Protein AF-A0A8S0ZMK5-F1 (afdb_monomer_lite)

Sequence (96 aa):
MMVNTFPFCEESKLRDKVIWRCTSKKTNCKARIHMLGANVVAVKGMHNHPPRALCLPARRPNARKQTDAAPSAVTAPTPITITNIDALTIQSTEIE

Foldseek 3Di:
DADPLFDWDFPDDDPQWTKIATPPPVQPFGWIWIGGHPRTPDTDGDDPDDRCSVVDDPPDPPPPDDDDDDDDDDDDDDDDDDDDDDDDDDDDDDDD

Secondary structure (DSSP, 8-state):
-EETTEEEEEEEEETTEEEEEE--TTTT---EEEEETTEEEEEES---S--GGGG-------------------PPPPPPP---------------

Radius of gyration: 25.05 Å; chains: 1; bounding box: 62×39×73 Å

Organism: Arctia plantaginis (NCBI:txid874455)

pLDDT: mean 70.69, std 17.27, range [37.56, 93.81]

Structure (mmCIF, N/CA/C/O backbone):
data_AF-A0A8S0ZMK5-F1
#
_entry.id   AF-A0A8S0ZMK5-F1
#
loop_
_atom_site.group_PDB
_atom_site.id
_atom_site.type_symbol
_atom_site.label_atom_id
_atom_site.label_alt_id
_atom_site.label_comp_id
_atom_site.label_asym_id
_atom_site.label_entity_id
_atom_site.label_seq_id
_atom_site.pdbx_PDB_ins_code
_atom_site.Cartn_x
_atom_site.Cartn_y
_atom_site.Cartn_z
_atom_site.occupancy
_atom_site.B_iso_or_equiv
_atom_site.auth_seq_id
_atom_site.auth_comp_id
_atom_site.auth_asym_id
_atom_site.auth_atom_id
_atom_site.pdbx_PDB_model_num
ATOM 1 N N . MET A 1 1 ? 2.583 -4.743 5.146 1.00 71.44 1 MET A N 1
ATOM 2 C CA . MET A 1 1 ? 1.601 -5.798 4.810 1.00 71.44 1 MET A CA 1
ATOM 3 C C . MET A 1 1 ? 1.733 -6.165 3.339 1.00 71.44 1 MET A C 1
ATOM 5 O O . MET A 1 1 ? 2.214 -5.340 2.567 1.00 71.44 1 MET A O 1
ATOM 9 N N . MET A 1 2 ? 1.343 -7.378 2.952 1.00 77.25 2 MET A N 1
ATOM 10 C CA . MET A 1 2 ? 1.349 -7.826 1.558 1.00 77.25 2 MET A CA 1
ATOM 11 C C . MET A 1 2 ? -0.094 -8.047 1.114 1.00 77.25 2 MET A C 1
ATOM 13 O O . MET A 1 2 ? -0.809 -8.805 1.759 1.00 77.25 2 MET A O 1
ATOM 17 N N . VAL A 1 3 ? -0.528 -7.352 0.064 1.00 75.81 3 VAL A N 1
ATOM 18 C CA . VAL A 1 3 ? -1.901 -7.439 -0.461 1.00 75.81 3 VAL A CA 1
ATOM 19 C C . VAL A 1 3 ? -1.815 -7.551 -1.974 1.00 75.81 3 VAL A C 1
ATOM 21 O O . VAL A 1 3 ? -1.054 -6.807 -2.592 1.00 75.81 3 VAL A O 1
ATOM 24 N N . ASN A 1 4 ? -2.529 -8.512 -2.564 1.00 74.94 4 ASN A N 1
ATOM 25 C CA . ASN A 1 4 ? -2.494 -8.807 -4.002 1.00 74.94 4 ASN A CA 1
ATOM 26 C C . ASN A 1 4 ? -1.068 -8.869 -4.575 1.00 74.94 4 ASN A C 1
ATOM 28 O O . ASN A 1 4 ? -0.811 -8.342 -5.650 1.00 74.94 4 ASN A O 1
ATOM 32 N N . THR A 1 5 ? -0.118 -9.484 -3.857 1.00 77.38 5 THR A N 1
ATOM 33 C CA . THR A 1 5 ? 1.303 -9.606 -4.262 1.00 77.38 5 THR A CA 1
ATOM 34 C C . THR A 1 5 ? 2.089 -8.279 -4.338 1.00 77.38 5 THR A C 1
ATOM 36 O O . THR A 1 5 ? 3.231 -8.232 -4.802 1.00 77.38 5 THR A O 1
ATOM 39 N N . PHE A 1 6 ? 1.540 -7.187 -3.799 1.00 82.62 6 PHE A N 1
ATOM 40 C CA . PHE A 1 6 ? 2.217 -5.897 -3.683 1.00 82.62 6 PHE A CA 1
ATOM 41 C C . PHE A 1 6 ? 2.614 -5.593 -2.226 1.00 82.62 6 PHE A C 1
ATOM 43 O O . PHE A 1 6 ? 1.813 -5.790 -1.307 1.00 82.62 6 PHE A O 1
ATOM 50 N N . PRO A 1 7 ? 3.846 -5.102 -1.977 1.00 83.38 7 PRO A N 1
ATOM 51 C CA . PRO A 1 7 ? 4.269 -4.672 -0.649 1.00 83.38 7 PRO A CA 1
ATOM 52 C C . PRO A 1 7 ? 3.729 -3.275 -0.309 1.00 83.38 7 PRO A C 1
ATOM 54 O O . PRO A 1 7 ? 4.024 -2.285 -0.994 1.00 83.38 7 PRO A O 1
ATOM 57 N N . PHE A 1 8 ? 3.000 -3.185 0.801 1.00 84.88 8 PHE A N 1
ATOM 58 C CA . PHE A 1 8 ? 2.487 -1.940 1.365 1.00 84.88 8 PHE A CA 1
ATOM 59 C C . PHE A 1 8 ? 3.165 -1.597 2.699 1.00 84.88 8 PHE A C 1
ATOM 61 O O . PHE A 1 8 ? 3.350 -2.470 3.556 1.00 84.88 8 PHE A O 1
ATOM 68 N N . CYS A 1 9 ? 3.476 -0.314 2.888 1.00 85.88 9 CYS A N 1
ATOM 69 C CA . CYS A 1 9 ? 3.891 0.264 4.166 1.00 85.88 9 CYS A CA 1
ATOM 70 C C . CYS A 1 9 ? 2.722 1.012 4.798 1.00 85.88 9 CYS A C 1
ATOM 72 O O . CYS A 1 9 ? 1.886 1.571 4.088 1.00 85.88 9 CYS A O 1
ATOM 74 N N . GLU A 1 10 ? 2.690 1.027 6.124 1.00 89.38 10 GLU A N 1
ATOM 75 C CA . GLU A 1 10 ? 1.754 1.845 6.885 1.00 89.38 10 GLU A CA 1
ATOM 76 C C . GLU A 1 10 ? 2.087 3.325 6.633 1.00 89.38 10 GLU A C 1
ATOM 78 O O . GLU A 1 10 ? 3.218 3.75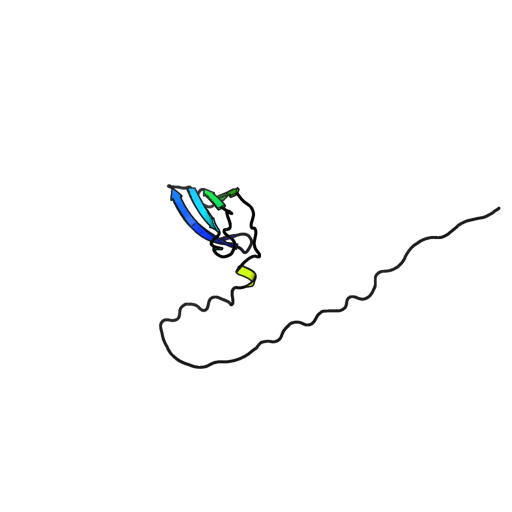7 6.850 1.00 89.38 10 GLU A O 1
ATOM 83 N N . GLU A 1 11 ? 1.135 4.068 6.068 1.00 88.69 11 GLU A N 1
ATOM 84 C CA . GLU A 1 11 ? 1.231 5.514 5.834 1.00 88.69 11 GLU A CA 1
ATOM 85 C C . GLU A 1 11 ? 0.798 6.269 7.091 1.00 88.69 11 GLU A C 1
ATOM 87 O O . GLU A 1 11 ? 1.479 7.195 7.522 1.00 88.69 11 GLU A O 1
ATOM 92 N N . SER A 1 12 ? -0.317 5.859 7.695 1.00 88.94 12 SER A N 1
ATOM 93 C CA . SER A 1 12 ? -0.796 6.416 8.957 1.00 88.94 12 SER A CA 1
ATOM 94 C C . SER A 1 12 ? -1.770 5.471 9.652 1.00 88.94 12 SER A C 1
ATOM 96 O O . SER A 1 12 ? -2.487 4.701 9.009 1.00 88.94 12 SER A O 1
ATOM 98 N N . LYS A 1 13 ? -1.822 5.557 10.981 1.00 91.50 13 LYS A N 1
ATOM 99 C CA . LYS A 1 13 ? -2.754 4.813 11.824 1.00 91.50 13 LYS A CA 1
ATOM 100 C C . LYS A 1 13 ? -3.502 5.786 12.727 1.00 91.50 13 LYS A C 1
ATOM 102 O O . LYS A 1 13 ? -2.894 6.485 13.530 1.00 91.50 13 LYS A O 1
ATOM 107 N N . LEU A 1 14 ? -4.821 5.840 12.578 1.00 90.31 14 LEU A N 1
ATOM 108 C CA . LEU A 1 14 ? -5.717 6.697 13.345 1.00 90.31 14 LEU A CA 1
ATOM 109 C C . LEU A 1 14 ? -6.771 5.839 14.046 1.00 90.31 14 LEU A C 1
ATOM 111 O O . LEU A 1 14 ? -7.726 5.408 13.405 1.00 90.31 14 LEU A O 1
ATOM 115 N N . ARG A 1 15 ? -6.607 5.636 15.362 1.00 89.19 15 ARG A N 1
ATOM 116 C CA . ARG A 1 15 ? -7.451 4.750 16.188 1.00 89.19 15 ARG A CA 1
ATOM 117 C C . ARG A 1 15 ? -7.620 3.385 15.506 1.00 89.19 15 ARG A C 1
ATOM 119 O O . ARG A 1 15 ? -6.652 2.630 15.427 1.00 89.19 15 ARG A O 1
ATOM 126 N N . ASP A 1 16 ? -8.796 3.125 14.946 1.00 91.88 16 ASP A N 1
ATOM 127 C CA . ASP A 1 16 ? -9.144 1.877 14.270 1.00 91.88 16 ASP A CA 1
ATOM 128 C C . ASP A 1 16 ? -8.822 1.886 12.773 1.00 91.88 16 ASP A C 1
ATOM 130 O O . ASP A 1 16 ? -8.772 0.834 12.149 1.00 91.88 16 ASP A O 1
ATOM 134 N N . LYS A 1 17 ? -8.583 3.048 12.161 1.00 92.44 17 LYS A N 1
ATOM 135 C CA . LYS A 1 17 ? -8.305 3.161 10.728 1.00 92.44 17 LYS A CA 1
ATOM 136 C C . LYS A 1 17 ? -6.804 3.130 10.451 1.00 92.44 17 LYS A C 1
ATOM 138 O O . LYS A 1 17 ? -6.062 3.972 10.947 1.00 92.44 17 LYS A O 1
ATOM 143 N N . VAL A 1 18 ? -6.357 2.240 9.572 1.00 92.00 18 VAL A N 1
ATOM 144 C CA . VAL A 1 18 ? -4.971 2.184 9.089 1.00 92.00 18 VAL A CA 1
ATOM 145 C C . VAL A 1 18 ? -4.939 2.445 7.589 1.00 92.00 18 VAL A C 1
ATOM 147 O O . VAL A 1 18 ? -5.613 1.768 6.815 1.00 92.00 18 VAL A O 1
ATOM 150 N N . ILE A 1 19 ? -4.157 3.429 7.160 1.00 90.94 19 ILE A N 1
ATOM 151 C CA . ILE A 1 19 ? -3.913 3.725 5.751 1.00 90.94 19 ILE A CA 1
ATOM 152 C C . ILE A 1 19 ? -2.573 3.116 5.366 1.00 90.94 19 ILE A C 1
ATOM 154 O O . ILE A 1 19 ? -1.552 3.358 6.003 1.00 90.94 19 ILE A O 1
ATOM 158 N N . TRP A 1 20 ? -2.579 2.345 4.291 1.00 90.00 20 TRP A N 1
ATOM 159 C CA . TRP A 1 20 ? -1.415 1.691 3.722 1.00 90.00 20 TRP A CA 1
ATOM 160 C C . TRP A 1 20 ? -1.133 2.260 2.342 1.00 90.00 20 TRP A C 1
ATOM 162 O O . TRP A 1 20 ? -2.054 2.447 1.549 1.00 90.00 20 TRP A 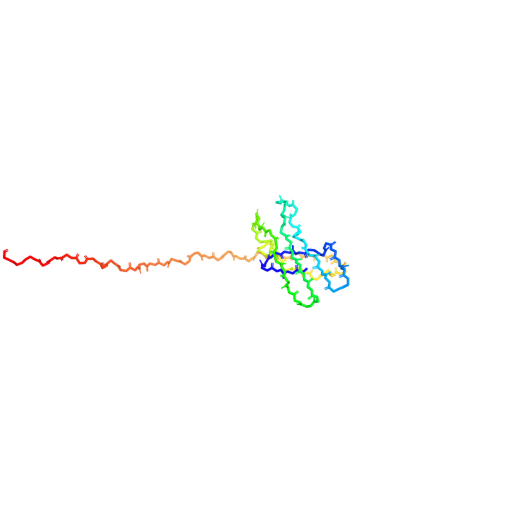O 1
ATOM 172 N N . ARG A 1 21 ? 0.142 2.474 2.021 1.00 90.25 21 ARG A N 1
ATOM 173 C CA . ARG A 1 21 ? 0.593 2.955 0.711 1.00 90.25 21 ARG A CA 1
ATOM 174 C C . ARG A 1 21 ? 1.548 1.964 0.071 1.00 90.25 21 ARG A C 1
ATOM 176 O O . ARG A 1 21 ? 2.380 1.355 0.748 1.00 90.25 21 ARG A O 1
ATOM 183 N N . CYS A 1 22 ? 1.446 1.813 -1.246 1.00 88.50 22 CYS A N 1
ATOM 184 C CA . CYS A 1 22 ? 2.389 0.996 -1.994 1.00 88.50 22 CYS A CA 1
ATOM 185 C C . CYS A 1 22 ? 3.824 1.533 -1.838 1.00 88.50 22 CYS A C 1
ATOM 187 O O . CYS A 1 22 ? 4.077 2.736 -1.904 1.00 88.50 22 CYS A O 1
ATOM 189 N N . THR A 1 23 ? 4.778 0.623 -1.648 1.00 83.75 23 THR A N 1
ATOM 190 C CA . THR A 1 23 ? 6.200 0.951 -1.421 1.00 83.75 23 THR A CA 1
ATOM 191 C C . THR A 1 23 ? 7.031 1.068 -2.699 1.00 83.75 23 THR A C 1
ATOM 193 O O . THR A 1 23 ? 8.233 1.336 -2.636 1.00 83.75 23 THR A O 1
ATOM 196 N N . SER A 1 24 ? 6.422 0.874 -3.873 1.00 82.81 24 SER A N 1
ATOM 197 C CA . SER A 1 24 ? 7.137 0.908 -5.151 1.00 82.81 24 SER A CA 1
ATOM 198 C C . SER A 1 24 ? 7.590 2.327 -5.513 1.00 82.81 24 SER A C 1
ATOM 200 O O . SER A 1 24 ? 6.841 3.117 -6.088 1.00 82.81 24 SER A O 1
ATOM 202 N N . LYS A 1 25 ? 8.849 2.648 -5.182 1.00 73.12 25 LYS A N 1
ATOM 203 C CA . LYS A 1 25 ? 9.484 3.940 -5.504 1.00 73.12 25 LYS A CA 1
ATOM 204 C C . LYS A 1 25 ? 9.821 4.091 -6.991 1.00 73.12 25 LYS A C 1
ATOM 206 O O . LYS A 1 25 ? 9.756 5.199 -7.505 1.00 73.12 25 LYS A O 1
ATOM 211 N N . LYS A 1 26 ? 10.136 2.991 -7.689 1.00 73.75 26 LYS A N 1
ATOM 212 C CA . LYS A 1 26 ? 10.531 3.015 -9.113 1.00 73.75 26 LYS A CA 1
ATOM 213 C C . LYS A 1 26 ? 9.433 3.551 -10.034 1.00 73.75 26 LYS A C 1
ATOM 215 O O . LYS A 1 26 ? 9.744 4.117 -11.069 1.00 73.75 26 LYS A O 1
ATOM 220 N N . THR A 1 27 ? 8.169 3.371 -9.662 1.00 77.69 27 THR A N 1
ATOM 221 C CA . THR A 1 27 ? 7.023 3.639 -10.544 1.00 77.69 27 THR A CA 1
ATOM 222 C C . THR A 1 27 ? 6.051 4.669 -9.975 1.00 77.69 27 THR A C 1
ATOM 224 O O . THR A 1 27 ? 4.935 4.776 -10.473 1.00 77.69 27 THR A O 1
ATOM 227 N N . ASN A 1 28 ? 6.440 5.390 -8.910 1.00 79.31 28 ASN A N 1
ATOM 228 C CA . ASN A 1 28 ? 5.598 6.385 -8.231 1.00 79.31 28 ASN A CA 1
ATOM 229 C C . ASN A 1 28 ? 4.146 5.896 -8.021 1.00 79.31 28 ASN A C 1
ATOM 231 O O . ASN A 1 28 ? 3.173 6.587 -8.325 1.00 79.31 28 ASN A O 1
ATOM 235 N N . CYS A 1 29 ? 3.991 4.657 -7.540 1.00 86.88 29 CYS A N 1
ATOM 236 C CA . CYS A 1 29 ? 2.674 4.041 -7.416 1.00 86.88 29 CYS A CA 1
ATOM 237 C C . CYS A 1 29 ? 1.806 4.795 -6.397 1.00 86.88 29 CYS A C 1
ATOM 239 O O . CYS A 1 29 ? 2.219 5.018 -5.258 1.00 86.88 29 CYS A O 1
ATOM 241 N N . LYS A 1 30 ? 0.581 5.153 -6.802 1.00 88.62 30 LYS A N 1
ATOM 242 C CA . LYS A 1 30 ? -0.397 5.878 -5.972 1.00 88.62 30 LYS A CA 1
ATOM 243 C C . LYS A 1 30 ? -1.442 4.958 -5.323 1.00 88.62 30 LYS A C 1
ATOM 245 O O . LYS A 1 30 ? -2.434 5.453 -4.794 1.00 88.62 30 LYS A O 1
ATOM 250 N N . ALA A 1 31 ? -1.235 3.641 -5.371 1.00 89.25 31 ALA A N 1
ATOM 251 C CA . ALA A 1 31 ? -2.138 2.675 -4.755 1.00 89.25 31 ALA A CA 1
ATOM 252 C C . ALA A 1 31 ? -2.108 2.788 -3.222 1.00 89.25 31 ALA A C 1
ATOM 254 O O . ALA A 1 31 ? -1.037 2.827 -2.599 1.00 89.25 31 ALA A O 1
ATOM 255 N N . ARG A 1 32 ? -3.299 2.830 -2.627 1.00 91.69 32 ARG A N 1
ATOM 256 C CA . ARG A 1 32 ? -3.559 2.976 -1.197 1.00 91.69 32 ARG A CA 1
ATOM 257 C C . ARG A 1 32 ? -4.628 1.989 -0.742 1.00 91.69 32 ARG A C 1
ATOM 259 O O . ARG A 1 32 ? -5.569 1.711 -1.477 1.00 91.69 32 ARG A O 1
ATOM 266 N N . ILE A 1 33 ? -4.512 1.505 0.486 1.00 92.12 33 ILE A N 1
ATOM 267 C CA . ILE A 1 33 ? -5.502 0.630 1.119 1.00 92.12 33 ILE A CA 1
ATOM 268 C C . ILE A 1 33 ? -5.910 1.254 2.445 1.00 92.12 33 ILE A C 1
ATOM 270 O O . ILE A 1 33 ? -5.061 1.658 3.235 1.00 92.12 33 ILE A O 1
ATOM 274 N N . HIS A 1 34 ? -7.208 1.350 2.690 1.00 92.62 34 HIS A N 1
ATOM 275 C CA . HIS A 1 34 ? -7.773 1.769 3.961 1.00 92.62 34 HIS A CA 1
ATOM 276 C C . HIS A 1 34 ? -8.309 0.535 4.675 1.00 92.62 34 HIS A C 1
ATOM 278 O O . HIS A 1 34 ? -9.242 -0.112 4.199 1.00 92.62 34 HIS A O 1
ATOM 284 N N . MET A 1 35 ? -7.726 0.232 5.824 1.00 91.62 35 MET A N 1
ATOM 285 C CA . MET A 1 35 ? -8.212 -0.789 6.741 1.00 91.62 35 MET A CA 1
ATOM 286 C C . MET A 1 35 ? -8.904 -0.125 7.927 1.00 91.62 35 MET A C 1
ATOM 288 O O . MET A 1 35 ? -8.516 0.972 8.328 1.00 91.62 35 MET A O 1
ATOM 292 N N . LEU A 1 36 ? -9.919 -0.783 8.474 1.00 93.81 36 LEU A N 1
ATOM 293 C CA . LEU A 1 36 ? -10.598 -0.414 9.709 1.00 93.81 36 LEU A CA 1
ATOM 294 C C . LEU A 1 36 ? -10.649 -1.654 10.610 1.00 93.81 36 LEU A C 1
ATOM 296 O O . LEU A 1 36 ? -11.318 -2.641 10.298 1.00 93.81 36 LEU A O 1
ATOM 300 N N . GLY A 1 37 ? -9.876 -1.635 11.692 1.00 87.88 37 GLY A N 1
ATOM 301 C CA . GLY A 1 37 ? -9.602 -2.797 12.527 1.00 87.88 37 GLY A CA 1
ATOM 302 C C . GLY A 1 37 ? -8.921 -3.902 11.718 1.00 87.88 37 GLY A C 1
ATOM 303 O O . GLY A 1 37 ? -7.844 -3.702 11.157 1.00 87.88 37 GLY A O 1
ATOM 304 N N . ALA A 1 38 ? -9.575 -5.061 11.643 1.00 86.25 38 ALA A N 1
ATOM 305 C CA . ALA A 1 38 ? -9.131 -6.212 10.856 1.00 86.25 38 ALA A CA 1
ATOM 306 C C . ALA A 1 38 ? -9.696 -6.239 9.421 1.00 86.25 38 ALA A C 1
ATOM 308 O O . ALA A 1 38 ? -9.329 -7.113 8.639 1.00 86.25 38 ALA A O 1
ATOM 309 N N . ASN A 1 39 ? -10.581 -5.301 9.063 1.00 88.56 39 ASN A N 1
ATOM 310 C CA . ASN A 1 39 ? -11.302 -5.321 7.793 1.00 88.56 39 ASN A CA 1
ATOM 311 C C . ASN A 1 39 ? -10.714 -4.330 6.787 1.00 88.56 39 ASN A C 1
ATOM 313 O O . ASN A 1 39 ? -10.370 -3.197 7.126 1.00 88.56 39 ASN A O 1
ATOM 317 N N . VAL A 1 40 ? -10.649 -4.730 5.518 1.00 89.25 40 VAL A N 1
ATOM 318 C CA . VAL A 1 40 ? -10.296 -3.827 4.416 1.00 89.25 40 VAL A CA 1
ATOM 319 C C . VAL A 1 40 ? -11.558 -3.093 3.973 1.00 89.25 40 VAL A C 1
ATOM 321 O O . VAL A 1 40 ? -12.499 -3.716 3.498 1.00 89.25 40 VAL A O 1
ATOM 324 N N . VAL A 1 41 ? -11.579 -1.768 4.124 1.00 92.06 41 VAL A N 1
ATOM 325 C CA . VAL A 1 41 ? -12.759 -0.940 3.812 1.00 92.06 41 VAL A CA 1
ATOM 326 C C . VAL A 1 41 ? -12.671 -0.336 2.416 1.00 92.06 41 VAL A C 1
ATOM 328 O O . VAL A 1 41 ? -13.687 -0.170 1.750 1.00 92.06 41 VAL A O 1
ATOM 331 N N . ALA A 1 42 ? -11.468 0.007 1.951 1.00 89.31 42 ALA A N 1
ATOM 332 C CA . ALA A 1 42 ? -11.292 0.539 0.604 1.00 89.31 42 ALA A CA 1
ATOM 333 C C . ALA A 1 42 ? -9.905 0.240 0.039 1.00 89.31 42 ALA A C 1
ATOM 335 O O . ALA A 1 42 ? -8.897 0.373 0.732 1.00 89.31 42 ALA A O 1
ATOM 336 N N . VAL A 1 43 ? -9.848 -0.067 -1.254 1.00 90.06 43 VAL A N 1
ATOM 337 C CA . VAL A 1 43 ? -8.612 -0.118 -2.042 1.00 90.06 43 VAL A CA 1
ATOM 338 C C . VAL A 1 43 ? -8.727 0.962 -3.111 1.00 90.06 43 VAL A C 1
ATOM 340 O O . VAL A 1 43 ? -9.645 0.939 -3.924 1.00 90.06 43 VAL A O 1
ATOM 343 N N . LYS A 1 44 ? -7.841 1.958 -3.072 1.00 88.38 44 LYS A N 1
ATOM 344 C CA . LYS A 1 44 ? -7.870 3.122 -3.963 1.00 88.38 44 LYS A CA 1
ATOM 345 C C . LYS A 1 44 ? -6.606 3.188 -4.808 1.00 88.38 44 LYS A C 1
ATOM 347 O O . LYS A 1 44 ? -5.498 3.080 -4.294 1.00 88.38 44 LYS A O 1
ATOM 352 N N . GLY A 1 45 ? -6.781 3.498 -6.088 1.00 85.31 45 GLY A N 1
ATOM 353 C CA . GLY A 1 45 ? -5.686 3.661 -7.040 1.00 85.31 45 GLY A CA 1
ATOM 354 C C . GLY A 1 45 ? -5.277 2.347 -7.701 1.00 85.31 45 GLY A C 1
ATOM 355 O O . GLY A 1 45 ? -5.575 1.264 -7.209 1.00 85.31 45 GLY A O 1
ATOM 356 N N . MET A 1 46 ? -4.596 2.469 -8.838 1.00 82.81 46 MET A N 1
ATOM 357 C CA . MET A 1 46 ? -4.178 1.343 -9.667 1.00 82.81 46 MET A CA 1
ATOM 358 C C . MET A 1 46 ? -2.659 1.175 -9.620 1.00 82.81 46 MET A C 1
ATOM 360 O O . MET A 1 46 ? -1.903 2.153 -9.573 1.00 82.81 46 MET A O 1
ATOM 364 N N . HIS A 1 47 ? -2.204 -0.076 -9.621 1.00 86.50 47 HIS A N 1
ATOM 365 C CA . HIS A 1 47 ? -0.788 -0.387 -9.736 1.00 86.50 47 HIS A CA 1
ATOM 366 C C . HIS A 1 47 ? -0.344 -0.197 -11.186 1.00 86.50 47 HIS A C 1
ATOM 368 O O . HIS A 1 47 ? -0.792 -0.909 -12.072 1.00 86.50 47 HIS A O 1
ATOM 374 N N . ASN A 1 48 ? 0.561 0.753 -11.420 1.00 83.31 48 ASN A N 1
ATOM 375 C CA . ASN A 1 48 ? 1.201 0.957 -12.723 1.00 83.31 48 ASN A CA 1
ATOM 376 C C . ASN A 1 48 ? 2.559 0.236 -12.806 1.00 83.31 48 ASN A C 1
ATOM 378 O O . ASN A 1 48 ? 3.549 0.788 -13.281 1.00 83.31 48 ASN A O 1
ATOM 382 N N . HIS A 1 49 ? 2.669 -0.937 -12.186 1.00 84.12 49 HIS A N 1
ATOM 383 C CA . HIS A 1 49 ? 3.918 -1.687 -12.149 1.00 84.12 49 HIS A CA 1
ATOM 384 C C . HIS A 1 49 ? 3.676 -3.160 -11.849 1.00 84.12 49 HIS A C 1
ATOM 386 O O . HIS A 1 49 ? 2.700 -3.488 -11.170 1.00 84.12 49 HIS A O 1
ATOM 392 N N . PRO A 1 50 ? 4.592 -4.043 -12.279 1.00 77.56 50 PRO A N 1
ATOM 393 C CA . PRO A 1 50 ? 4.508 -5.450 -11.939 1.00 77.56 50 PRO A CA 1
ATOM 394 C C . PRO A 1 50 ? 4.680 -5.673 -10.422 1.00 77.56 50 PRO A C 1
ATOM 396 O O . PRO A 1 50 ? 5.374 -4.892 -9.745 1.00 77.56 50 PRO A O 1
ATOM 399 N N . PRO A 1 51 ? 4.060 -6.726 -9.858 1.00 73.31 51 PRO A N 1
ATOM 400 C CA . PRO A 1 51 ? 4.181 -7.048 -8.445 1.00 73.31 51 PRO A CA 1
ATOM 401 C C . PRO A 1 51 ? 5.613 -7.382 -8.049 1.00 73.31 51 PRO A C 1
ATOM 403 O O . PRO A 1 51 ? 6.245 -8.289 -8.585 1.00 73.31 51 PRO A O 1
ATOM 406 N N . ARG A 1 52 ? 6.125 -6.669 -7.042 1.00 66.25 52 ARG A N 1
ATOM 407 C CA . ARG A 1 52 ? 7.497 -6.867 -6.553 1.00 66.25 52 ARG A CA 1
ATOM 408 C C . ARG A 1 52 ? 7.679 -8.211 -5.840 1.00 66.25 52 ARG A C 1
ATOM 410 O O . ARG A 1 52 ? 8.816 -8.638 -5.686 1.00 66.25 52 ARG A O 1
ATOM 417 N N . ALA A 1 53 ? 6.590 -8.864 -5.417 1.00 59.03 53 ALA A N 1
ATOM 418 C CA . ALA A 1 53 ? 6.603 -10.201 -4.817 1.00 59.03 53 ALA A CA 1
ATOM 419 C C . ALA A 1 53 ? 7.134 -11.287 -5.753 1.00 59.03 53 ALA A C 1
ATOM 421 O O . ALA A 1 53 ? 7.756 -12.227 -5.279 1.00 59.03 53 ALA A O 1
ATOM 422 N N . LEU A 1 54 ? 6.945 -11.121 -7.065 1.00 52.91 54 LEU A N 1
ATOM 423 C CA . LEU A 1 54 ? 7.543 -11.995 -8.078 1.00 52.91 54 LEU A CA 1
ATOM 424 C C . LEU A 1 54 ? 9.070 -11.800 -8.173 1.00 52.91 54 LEU A C 1
ATOM 426 O O . LEU A 1 54 ? 9.758 -12.574 -8.824 1.00 52.91 54 LEU A O 1
ATOM 430 N N . CYS A 1 55 ? 9.612 -10.773 -7.506 1.00 47.34 55 CYS A N 1
ATOM 431 C CA . CYS A 1 55 ? 11.035 -10.444 -7.449 1.00 47.34 55 CYS A CA 1
ATOM 432 C C . CYS A 1 55 ? 11.575 -10.387 -6.007 1.00 47.34 55 CYS A C 1
ATOM 434 O O . CYS A 1 55 ? 12.518 -9.639 -5.731 1.00 47.34 55 CYS A O 1
ATOM 436 N N . LEU A 1 56 ? 10.976 -11.123 -5.066 1.00 51.34 56 LEU A N 1
ATOM 437 C CA . LEU A 1 56 ? 11.584 -11.357 -3.756 1.00 51.34 56 LEU A CA 1
ATOM 438 C C . LEU A 1 56 ? 12.214 -12.756 -3.757 1.00 51.34 56 LEU A C 1
ATOM 440 O O . LEU A 1 56 ? 11.472 -13.729 -3.626 1.00 51.34 56 LEU A O 1
ATOM 444 N N . PRO A 1 57 ? 13.552 -12.909 -3.845 1.00 46.44 57 PRO A N 1
ATOM 445 C CA . PRO A 1 57 ? 14.152 -14.108 -3.279 1.00 46.44 57 PRO A CA 1
ATOM 446 C C . PRO A 1 57 ? 13.756 -14.139 -1.800 1.00 46.44 57 PRO A C 1
ATOM 448 O O . PRO A 1 57 ? 13.771 -13.095 -1.136 1.00 46.44 57 PRO A O 1
ATOM 451 N N . ALA A 1 58 ? 13.326 -15.310 -1.320 1.00 51.81 58 ALA A N 1
ATOM 452 C CA . ALA A 1 58 ? 12.884 -15.536 0.050 1.00 51.81 58 ALA A CA 1
ATOM 453 C C . ALA A 1 58 ? 13.751 -14.731 1.023 1.00 51.81 58 ALA A C 1
ATOM 455 O O . ALA A 1 58 ? 14.976 -14.864 1.037 1.00 51.81 58 ALA A O 1
ATOM 456 N N . ARG A 1 59 ? 13.117 -13.835 1.788 1.00 54.16 59 ARG A N 1
ATOM 457 C CA . ARG A 1 59 ? 13.790 -13.022 2.798 1.00 54.16 59 ARG A CA 1
ATOM 458 C C . ARG A 1 59 ? 14.490 -13.983 3.755 1.00 54.16 59 ARG A C 1
ATOM 460 O O . ARG A 1 59 ? 13.840 -14.526 4.643 1.00 54.16 59 ARG A O 1
ATOM 467 N N . ARG A 1 60 ? 15.801 -14.191 3.578 1.00 58.81 60 ARG A N 1
ATOM 468 C CA . ARG A 1 60 ? 16.629 -14.835 4.597 1.00 58.81 60 ARG A CA 1
ATOM 469 C C . ARG A 1 60 ? 16.381 -14.046 5.885 1.00 58.81 60 ARG A C 1
ATOM 471 O O . ARG A 1 60 ? 16.469 -12.811 5.844 1.00 58.81 60 ARG A O 1
ATOM 478 N N . PRO A 1 61 ? 15.977 -14.695 6.993 1.00 48.62 61 PRO A N 1
ATOM 479 C CA . PRO A 1 61 ? 15.889 -13.999 8.262 1.00 48.62 61 PRO A CA 1
ATOM 480 C C . PRO A 1 61 ? 17.241 -13.335 8.487 1.00 48.62 61 PRO A C 1
ATOM 482 O O . PRO A 1 61 ? 18.277 -13.917 8.173 1.00 48.62 61 PRO A O 1
ATOM 485 N N . ASN A 1 62 ? 17.206 -12.080 8.927 1.00 48.44 62 ASN A N 1
ATOM 486 C CA . ASN A 1 62 ? 18.382 -11.297 9.263 1.00 48.44 62 ASN A CA 1
ATOM 487 C C . ASN A 1 62 ? 19.116 -12.018 10.404 1.00 48.44 62 ASN A C 1
ATOM 489 O O . ASN A 1 62 ? 18.901 -11.714 11.576 1.00 48.44 62 ASN A O 1
ATOM 493 N N . ALA A 1 63 ? 19.910 -13.031 10.058 1.00 51.47 63 ALA A N 1
ATOM 494 C CA . ALA A 1 63 ? 20.875 -13.640 10.935 1.00 51.47 63 ALA A CA 1
ATOM 495 C C . ALA A 1 63 ? 21.864 -12.525 11.235 1.00 51.47 63 ALA A C 1
ATOM 497 O O . ALA A 1 63 ? 22.546 -12.002 10.349 1.00 51.47 63 ALA A O 1
ATOM 498 N N . ARG A 1 64 ? 21.861 -12.104 12.499 1.00 53.41 64 ARG A N 1
ATOM 499 C CA . ARG A 1 64 ? 22.979 -11.378 13.084 1.00 53.41 64 ARG A CA 1
ATOM 500 C C . ARG A 1 64 ? 24.260 -12.030 12.558 1.00 53.41 64 ARG A C 1
ATOM 502 O O . ARG A 1 64 ? 24.359 -13.243 12.662 1.00 53.41 64 ARG A O 1
ATOM 509 N N . LYS A 1 65 ? 25.131 -11.205 11.958 1.00 48.84 65 LYS A N 1
ATOM 510 C CA . LYS A 1 65 ? 26.557 -11.421 11.6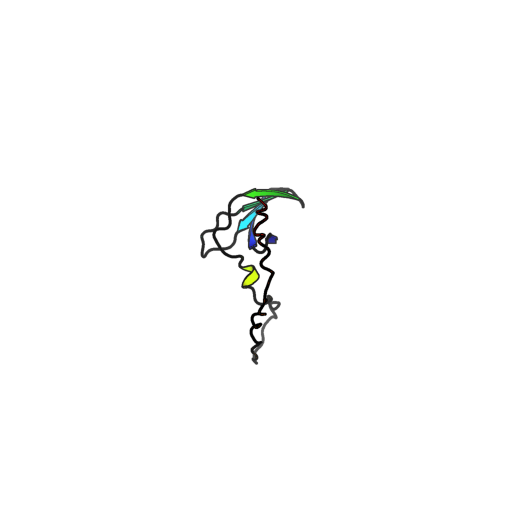47 1.00 48.84 65 LYS A CA 1
ATOM 511 C C . LYS A 1 65 ? 27.002 -12.886 11.591 1.00 48.84 65 LYS A C 1
ATOM 513 O O . LYS A 1 65 ? 27.005 -13.516 12.636 1.00 48.84 65 LYS A O 1
ATOM 518 N N . GLN A 1 66 ? 27.545 -13.321 10.447 1.00 39.16 66 GLN A N 1
ATOM 519 C CA . GLN A 1 66 ? 28.929 -13.826 10.334 1.00 39.16 66 GLN A CA 1
ATOM 520 C C . GLN A 1 66 ? 29.162 -14.527 8.978 1.00 39.16 66 GLN A C 1
ATOM 522 O O . GLN A 1 66 ? 28.349 -15.317 8.520 1.00 39.16 66 GLN A O 1
ATOM 527 N N . THR A 1 67 ? 30.242 -14.083 8.333 1.00 43.00 67 THR A N 1
ATOM 528 C CA . THR A 1 67 ? 31.101 -14.669 7.285 1.00 43.00 67 THR A CA 1
ATOM 529 C C . THR A 1 67 ? 30.724 -15.971 6.553 1.00 43.00 67 THR A C 1
ATOM 531 O O . THR A 1 67 ? 30.477 -16.996 7.174 1.00 43.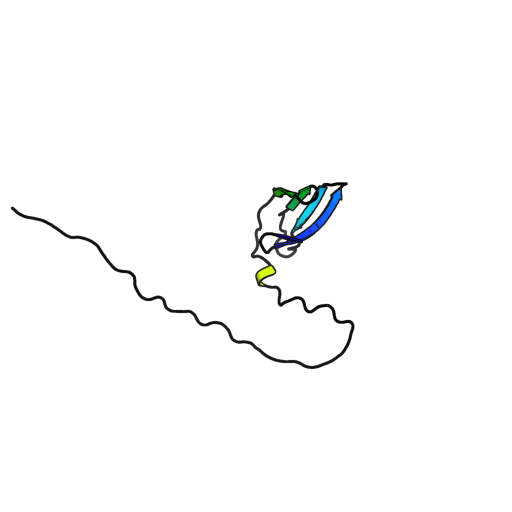00 67 THR A O 1
ATOM 534 N N . ASP A 1 68 ? 30.965 -15.894 5.237 1.00 47.97 68 ASP A N 1
ATOM 535 C CA . ASP A 1 68 ? 31.469 -16.925 4.311 1.00 47.97 68 ASP A CA 1
ATOM 536 C C . ASP A 1 68 ? 30.515 -17.959 3.668 1.00 47.97 68 ASP A C 1
ATOM 538 O O . ASP A 1 68 ? 29.543 -18.422 4.255 1.00 47.97 68 ASP A O 1
ATOM 542 N N . ALA A 1 69 ? 30.889 -18.294 2.425 1.00 37.56 69 ALA A N 1
ATOM 543 C CA . ALA A 1 69 ? 30.481 -19.399 1.555 1.00 37.56 69 ALA A CA 1
ATOM 544 C C . ALA A 1 69 ? 29.172 -19.295 0.728 1.00 37.56 69 ALA A C 1
ATOM 546 O O . ALA A 1 69 ? 28.042 -19.396 1.206 1.00 37.56 69 ALA A O 1
ATOM 547 N N . ALA A 1 70 ? 29.381 -19.167 -0.590 1.00 41.78 70 ALA A N 1
ATOM 548 C CA . ALA A 1 70 ? 28.487 -19.549 -1.697 1.00 41.78 70 ALA A CA 1
ATOM 549 C C . ALA A 1 70 ? 28.272 -21.098 -1.729 1.00 41.78 70 ALA A C 1
ATOM 551 O O . ALA A 1 70 ? 28.818 -21.757 -0.846 1.00 41.78 70 ALA A O 1
ATOM 552 N N . PRO A 1 71 ? 27.598 -21.748 -2.717 1.00 57.31 71 PRO A N 1
ATOM 553 C CA . PRO A 1 71 ? 27.005 -21.257 -3.970 1.00 57.31 71 PRO A CA 1
ATOM 554 C C . PRO A 1 71 ? 25.649 -21.923 -4.350 1.00 57.31 71 PRO A C 1
ATOM 556 O O . PRO A 1 71 ? 25.055 -22.681 -3.589 1.00 57.31 71 PRO A O 1
ATOM 559 N N . SER A 1 72 ? 25.195 -21.619 -5.572 1.00 40.47 72 SER A N 1
ATOM 560 C CA . SER A 1 72 ? 24.629 -22.560 -6.559 1.00 40.47 72 SER A CA 1
ATOM 561 C C . SER A 1 72 ? 23.267 -22.201 -7.145 1.00 40.47 72 SER A C 1
ATOM 563 O O . SER A 1 72 ? 22.237 -22.109 -6.483 1.00 40.47 72 SER A O 1
ATOM 565 N N . ALA A 1 73 ? 23.346 -22.022 -8.462 1.00 49.56 73 ALA A N 1
ATOM 566 C CA . ALA A 1 73 ? 22.288 -21.906 -9.436 1.00 49.56 73 ALA A CA 1
ATOM 567 C C . ALA A 1 73 ? 21.269 -23.045 -9.330 1.00 49.56 73 ALA A C 1
ATOM 569 O O . ALA A 1 73 ? 21.640 -24.209 -9.190 1.00 49.56 73 ALA A O 1
ATOM 570 N N . VAL A 1 74 ? 19.993 -22.701 -9.499 1.00 51.72 74 VAL A N 1
ATOM 571 C CA . VAL A 1 74 ? 18.962 -23.665 -9.873 1.00 51.72 74 VAL A CA 1
ATOM 572 C C . VAL A 1 74 ? 18.241 -23.173 -11.120 1.00 51.72 74 VAL A C 1
ATOM 574 O O . VAL A 1 74 ? 17.800 -22.030 -11.228 1.00 51.72 74 VAL A O 1
ATOM 577 N N . THR A 1 75 ? 18.266 -24.088 -12.072 1.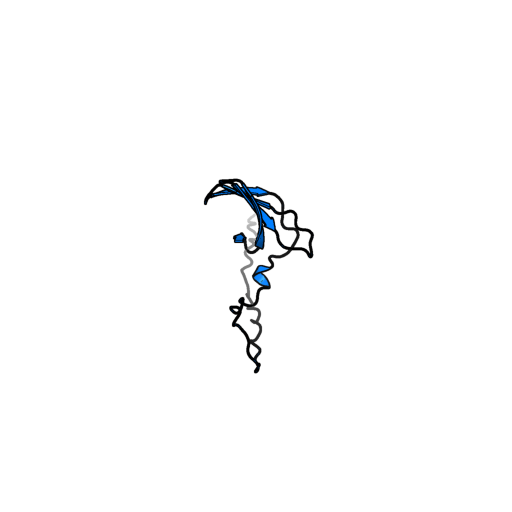00 44.31 75 THR A N 1
ATOM 578 C CA . THR A 1 75 ? 17.941 -24.066 -13.489 1.00 44.31 75 THR A CA 1
ATOM 579 C C . 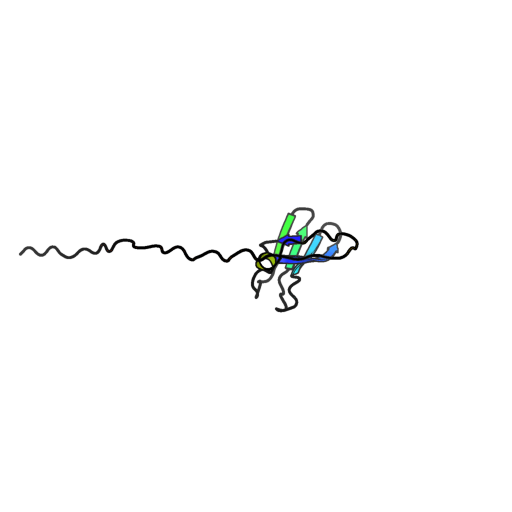THR A 1 75 ? 16.529 -23.569 -13.804 1.00 44.31 75 THR A C 1
ATOM 581 O O . THR A 1 75 ? 15.577 -23.821 -13.068 1.00 44.31 75 THR A O 1
ATOM 584 N N . ALA A 1 76 ? 16.413 -22.867 -14.932 1.00 53.09 76 ALA A N 1
ATOM 585 C CA . ALA A 1 76 ? 15.164 -22.388 -15.513 1.00 53.09 76 ALA A CA 1
ATOM 586 C C . ALA A 1 76 ? 14.202 -23.541 -15.882 1.00 53.09 76 ALA A C 1
ATOM 588 O O . ALA A 1 76 ? 14.669 -24.588 -16.335 1.00 53.09 76 ALA A O 1
ATOM 589 N N . PRO A 1 77 ? 12.874 -23.361 -15.758 1.00 49.88 77 PRO A N 1
ATOM 590 C CA . PRO A 1 77 ? 11.904 -24.309 -16.293 1.00 49.88 77 PRO A CA 1
ATOM 591 C C . PRO A 1 77 ? 11.732 -24.119 -17.811 1.00 49.88 77 PRO A C 1
ATOM 593 O O . PRO A 1 77 ? 11.571 -23.002 -18.304 1.00 49.88 77 PRO A O 1
ATOM 596 N N . THR A 1 78 ? 11.784 -25.228 -18.544 1.00 56.09 78 THR A N 1
ATOM 597 C CA . THR A 1 78 ? 11.556 -25.339 -19.991 1.00 56.09 78 THR A CA 1
ATOM 598 C C . THR A 1 78 ? 10.094 -25.052 -20.376 1.00 56.09 78 THR A C 1
ATOM 600 O O . THR A 1 78 ? 9.190 -25.294 -19.573 1.00 56.09 78 THR A O 1
ATOM 603 N N . PRO A 1 79 ? 9.817 -24.567 -21.604 1.00 60.75 79 PRO A N 1
ATOM 604 C CA . PRO A 1 79 ? 8.452 -24.436 -22.103 1.00 60.75 79 PRO A CA 1
ATOM 605 C C . PRO A 1 79 ? 7.898 -25.799 -22.545 1.00 60.75 79 PRO A C 1
ATOM 607 O O . PRO A 1 79 ? 8.492 -26.485 -23.375 1.00 60.75 79 PRO A O 1
ATOM 610 N N . ILE A 1 80 ? 6.742 -26.178 -21.999 1.00 60.16 80 ILE A N 1
ATOM 611 C CA . ILE A 1 80 ? 5.946 -27.320 -22.459 1.00 60.16 80 ILE A CA 1
ATOM 612 C C . ILE A 1 80 ? 5.196 -26.949 -23.744 1.00 60.16 80 ILE A C 1
ATOM 614 O O . ILE A 1 80 ? 4.383 -26.027 -23.772 1.00 60.16 80 ILE A O 1
ATOM 618 N N . THR A 1 81 ? 5.498 -27.668 -24.820 1.00 50.25 81 THR A N 1
ATOM 619 C CA . THR A 1 81 ? 4.796 -27.614 -26.104 1.00 50.25 81 THR A CA 1
ATOM 620 C C . THR A 1 81 ? 3.398 -28.210 -25.948 1.00 50.25 81 THR A C 1
ATOM 622 O O . THR A 1 81 ? 3.267 -29.377 -25.588 1.00 50.25 81 THR A O 1
ATOM 625 N N . ILE A 1 82 ? 2.355 -27.429 -26.236 1.00 60.03 82 ILE A N 1
ATOM 626 C CA . ILE A 1 82 ? 0.981 -27.931 -26.370 1.00 60.03 82 ILE A CA 1
ATOM 627 C C . ILE A 1 82 ? 0.662 -27.981 -27.862 1.00 60.03 82 ILE A C 1
ATOM 629 O O . ILE A 1 82 ? 0.514 -26.951 -28.517 1.00 60.03 82 ILE A O 1
ATOM 633 N N . THR A 1 83 ? 0.607 -29.196 -28.396 1.00 56.72 83 THR A N 1
ATOM 634 C CA . THR A 1 83 ? 0.121 -29.511 -29.740 1.00 56.72 83 THR A CA 1
ATOM 635 C C . THR A 1 83 ? -1.399 -29.677 -29.740 1.00 56.72 83 THR A C 1
ATOM 637 O O . THR A 1 83 ? -1.919 -30.458 -28.951 1.00 56.72 83 THR A O 1
ATOM 640 N N . ASN A 1 84 ? -2.032 -28.998 -30.701 1.00 60.44 84 ASN A N 1
ATOM 641 C CA . ASN A 1 84 ? -3.305 -29.276 -31.378 1.00 60.44 84 ASN A CA 1
ATOM 642 C C . ASN A 1 84 ? -4.618 -29.307 -30.580 1.00 60.44 84 ASN A C 1
ATOM 644 O O . ASN A 1 84 ? -4.820 -30.118 -29.683 1.00 60.44 84 ASN A O 1
ATOM 648 N N . ILE A 1 85 ? -5.566 -28.498 -31.062 1.00 65.31 85 ILE A N 1
ATOM 649 C CA . ILE A 1 85 ? -7.007 -28.727 -30.941 1.00 65.31 85 ILE A CA 1
ATOM 650 C C . ILE A 1 85 ? -7.666 -28.487 -32.306 1.00 65.31 85 ILE A C 1
ATOM 652 O O . ILE A 1 85 ? -7.257 -27.605 -33.063 1.00 65.31 85 ILE A O 1
ATOM 656 N N . ASP A 1 86 ? -8.626 -29.353 -32.600 1.00 52.84 86 ASP A N 1
ATOM 657 C CA . ASP A 1 86 ? -9.180 -29.727 -33.898 1.00 52.84 86 ASP A CA 1
ATOM 658 C C . ASP A 1 86 ? -9.874 -28.629 -34.717 1.00 52.84 86 ASP A C 1
ATOM 660 O O . ASP A 1 86 ? -10.597 -27.773 -34.206 1.00 52.84 86 ASP A O 1
ATOM 664 N N . ALA A 1 87 ? -9.716 -28.737 -36.039 1.00 59.09 87 ALA A N 1
ATOM 665 C CA . ALA A 1 87 ? -10.522 -28.041 -37.029 1.00 59.09 87 ALA A CA 1
ATOM 666 C C . ALA A 1 87 ? -11.826 -28.817 -37.277 1.00 59.09 87 ALA A C 1
ATOM 668 O O . ALA A 1 87 ? -11.823 -29.867 -37.916 1.00 59.09 87 ALA A O 1
ATOM 669 N N . LEU A 1 88 ? -12.949 -28.265 -36.815 1.00 63.03 88 LEU A N 1
ATOM 670 C CA . LEU A 1 88 ? -14.287 -28.675 -37.231 1.00 63.03 88 LEU A CA 1
ATOM 671 C C . LEU A 1 88 ? -14.944 -27.494 -37.961 1.00 63.03 88 LEU A C 1
ATOM 673 O O . LEU A 1 88 ? -15.330 -26.504 -37.342 1.00 63.03 88 LEU A O 1
ATOM 677 N N . THR A 1 89 ? -15.053 -27.569 -39.287 1.00 59.97 89 THR A N 1
ATOM 678 C CA . THR A 1 89 ? -15.948 -26.709 -40.081 1.00 59.97 89 THR A CA 1
ATOM 679 C C . THR A 1 89 ? -16.440 -27.467 -41.313 1.00 59.97 89 THR A C 1
ATOM 681 O O . THR A 1 89 ? -15.758 -27.629 -42.316 1.00 59.97 89 THR A O 1
ATOM 684 N N . ILE A 1 90 ? -17.637 -28.005 -41.111 1.00 61.69 90 ILE A N 1
ATOM 685 C CA . ILE A 1 90 ? -18.798 -28.167 -41.991 1.00 61.69 90 ILE A CA 1
ATOM 686 C C . ILE A 1 90 ? -18.689 -27.487 -43.375 1.00 61.69 90 ILE A C 1
ATOM 688 O O . ILE A 1 90 ? -18.637 -26.263 -43.451 1.00 61.69 90 ILE A O 1
ATOM 692 N N . GLN A 1 91 ? -18.803 -28.284 -44.442 1.00 55.16 91 GLN A N 1
ATOM 693 C CA . GLN A 1 91 ? -19.313 -27.943 -45.786 1.00 55.16 91 GLN A CA 1
ATOM 694 C C . GLN A 1 91 ? -19.828 -29.259 -46.399 1.00 55.16 91 GLN A C 1
ATOM 696 O O . GLN A 1 91 ? -19.191 -30.287 -46.195 1.00 55.16 91 GLN A O 1
ATOM 701 N N . SER A 1 92 ? -20.915 -29.404 -47.144 1.00 60.19 92 SER A N 1
ATOM 702 C CA . SER A 1 92 ? -22.096 -28.617 -47.490 1.00 60.19 92 SER A CA 1
ATOM 703 C C . SER A 1 92 ? -23.091 -29.666 -48.008 1.00 60.19 92 SER A C 1
ATOM 705 O O . SER A 1 92 ? -22.684 -30.662 -48.609 1.00 60.19 92 SER A O 1
ATOM 707 N N . THR A 1 93 ? -24.380 -29.484 -47.749 1.00 64.06 93 THR A N 1
ATOM 708 C CA . THR A 1 93 ? -25.443 -30.252 -48.404 1.00 64.06 93 THR A CA 1
ATOM 709 C C . THR A 1 93 ? -25.914 -29.442 -49.606 1.00 64.06 93 THR A C 1
ATOM 711 O O . THR A 1 93 ? -26.473 -28.367 -49.430 1.00 64.06 93 THR A O 1
ATOM 714 N N . GLU A 1 94 ? -25.677 -29.945 -50.815 1.00 61.12 94 GLU A N 1
ATOM 715 C CA . GLU A 1 94 ? -26.408 -29.529 -52.013 1.00 61.12 94 GLU A CA 1
ATOM 716 C C . GLU A 1 94 ? -26.940 -30.803 -52.673 1.00 61.12 94 GLU A C 1
ATOM 718 O O . GLU A 1 94 ? -26.184 -31.658 -53.137 1.00 61.12 94 GLU A O 1
ATOM 723 N N . ILE A 1 95 ? -28.259 -30.956 -52.599 1.00 63.84 95 ILE A N 1
ATOM 724 C CA . ILE A 1 95 ? -29.055 -31.889 -53.385 1.00 63.84 95 ILE A CA 1
ATOM 725 C C . ILE A 1 95 ? -30.041 -31.010 -54.152 1.00 63.84 95 ILE A C 1
ATOM 727 O O . ILE A 1 95 ? -30.750 -30.220 -53.528 1.00 63.84 95 ILE A O 1
ATOM 731 N N . GLU A 1 96 ? -30.059 -31.259 -55.462 1.00 51.88 96 GLU A N 1
ATOM 732 C CA . GLU A 1 96 ? -30.990 -30.814 -56.513 1.00 51.88 96 GLU A CA 1
ATOM 733 C C . GLU A 1 96 ? -30.698 -29.491 -57.237 1.00 51.88 96 GLU A C 1
ATOM 735 O O . GLU A 1 96 ? -30.822 -28.400 -56.641 1.00 51.88 96 GLU A O 1
#

InterPro domains:
  IPR007588 Zinc finger, FLYWCH-type [PF04500] (2-49)